Protein AF-A0A5C8MDK5-F1 (afdb_monomer_lite)

Foldseek 3Di:
DPPDPVPPDDDPLVVVVVVVLVVLQDPAKDWPDWDADPQQKIKTKMKGLDPVSVVSSQVSQCPDPFFPDKDWPDKDWAFPPPPDDDDDDDPPPGRTMIIIMMMTGTPPVVSVVVVVVD

Sequence (118 aa):
DKTVQWAKEYPLKMVPLLRNMTKLLPERGFIMNFSYAEDGTVTVSVQFDTSEQAAYYLKRLSDAKFIADVQLKSLTAVNANEKSDEQGTTEEQVVPRYLAQYEMHIRKQALEEKEKQS

Structure (mmCIF, N/CA/C/O backbone):
data_AF-A0A5C8MDK5-F1
#
_entry.id   AF-A0A5C8MDK5-F1
#
loop_
_atom_site.group_PDB
_atom_site.id
_atom_site.type_symbol
_atom_site.label_atom_id
_atom_site.label_alt_id
_atom_site.label_comp_id
_atom_site.label_asym_id
_atom_site.label_entity_id
_atom_site.label_seq_id
_atom_site.pdbx_PDB_ins_code
_atom_site.Cartn_x
_atom_site.Cartn_y
_atom_site.Cartn_z
_atom_site.occupancy
_atom_site.B_iso_or_equiv
_atom_site.auth_seq_id
_atom_site.auth_comp_id
_atom_site.auth_asym_id
_atom_site.auth_atom_id
_atom_site.pdbx_PDB_model_num
ATOM 1 N N . ASP A 1 1 ? 21.373 15.833 5.003 1.00 37.28 1 ASP A N 1
ATOM 2 C CA . ASP A 1 1 ? 20.622 15.283 6.152 1.00 37.28 1 ASP A CA 1
ATOM 3 C C . ASP A 1 1 ? 19.127 15.571 6.089 1.00 37.28 1 ASP A C 1
ATOM 5 O O . ASP A 1 1 ? 18.684 16.643 6.477 1.00 37.28 1 ASP A O 1
ATOM 9 N N . LYS A 1 2 ? 18.331 14.620 5.585 1.00 43.69 2 LYS A N 1
ATOM 10 C CA . LYS A 1 2 ? 16.858 14.634 5.693 1.00 43.69 2 LYS A CA 1
ATOM 11 C C . LYS A 1 2 ? 16.368 13.232 6.049 1.00 43.69 2 LYS A C 1
ATOM 13 O O . LYS A 1 2 ? 15.688 12.582 5.266 1.00 43.69 2 LYS A O 1
ATOM 18 N N . THR A 1 3 ? 16.748 12.757 7.228 1.00 49.78 3 THR A N 1
ATOM 19 C CA . THR A 1 3 ? 16.335 11.440 7.713 1.00 49.78 3 THR A CA 1
ATOM 20 C C . THR A 1 3 ? 15.741 11.617 9.105 1.00 49.78 3 THR A C 1
ATOM 22 O O . THR A 1 3 ? 16.405 12.095 10.015 1.00 49.78 3 THR A O 1
ATOM 25 N N . VAL A 1 4 ? 14.470 11.225 9.235 1.00 51.22 4 VAL A N 1
ATOM 26 C CA . VAL A 1 4 ? 13.708 11.052 10.488 1.00 51.22 4 VAL A CA 1
ATOM 27 C C . VAL A 1 4 ? 13.158 12.325 11.162 1.00 51.22 4 VAL A C 1
ATOM 29 O O . VAL A 1 4 ? 13.505 12.650 12.292 1.00 51.22 4 VAL A O 1
ATOM 32 N N . GLN A 1 5 ? 12.206 13.012 10.519 1.00 44.91 5 GLN A N 1
ATOM 33 C CA . GLN A 1 5 ? 11.242 13.878 11.240 1.00 44.91 5 GLN A CA 1
ATOM 34 C C . GLN A 1 5 ? 9.827 13.276 11.318 1.00 44.91 5 GLN A C 1
ATOM 36 O O . GLN A 1 5 ? 9.019 13.715 12.124 1.00 44.91 5 GLN A O 1
ATOM 41 N N . TRP A 1 6 ? 9.530 12.215 10.560 1.00 53.09 6 TRP A N 1
ATOM 42 C CA . TRP A 1 6 ? 8.199 11.589 10.544 1.00 53.09 6 TRP A CA 1
ATOM 43 C C . TRP A 1 6 ? 7.862 10.801 11.825 1.00 53.09 6 TRP A C 1
ATOM 45 O O . TRP A 1 6 ? 6.701 10.500 12.075 1.00 53.09 6 TRP A O 1
ATOM 55 N N . ALA A 1 7 ? 8.859 10.463 12.649 1.00 49.47 7 ALA A N 1
ATOM 56 C CA . ALA A 1 7 ? 8.680 9.600 13.818 1.00 49.47 7 ALA A CA 1
ATOM 57 C C . ALA A 1 7 ? 8.196 10.328 15.089 1.00 49.47 7 ALA A C 1
ATOM 59 O O . ALA A 1 7 ? 7.983 9.671 16.103 1.00 49.47 7 ALA A O 1
ATOM 60 N N . LYS A 1 8 ? 8.057 11.663 15.076 1.00 47.19 8 LYS A N 1
ATOM 61 C CA . LYS A 1 8 ? 7.807 12.437 16.307 1.00 47.19 8 LYS A CA 1
ATOM 62 C C . LYS A 1 8 ? 6.335 12.671 16.661 1.00 47.19 8 LYS A C 1
ATOM 64 O O . LYS A 1 8 ? 6.067 12.919 17.828 1.00 47.19 8 LYS A O 1
ATOM 69 N N . GLU A 1 9 ? 5.399 12.562 15.719 1.00 49.56 9 GLU A N 1
ATOM 70 C CA . GLU A 1 9 ? 3.992 12.950 15.972 1.00 49.56 9 GLU A CA 1
ATOM 71 C C . GLU A 1 9 ? 2.950 11.914 15.550 1.00 49.56 9 GLU A C 1
ATOM 73 O O . GLU A 1 9 ? 1.763 12.069 15.821 1.00 49.56 9 GLU A O 1
ATOM 78 N N . TYR A 1 10 ? 3.369 10.828 14.912 1.00 55.34 10 TYR A N 1
ATOM 79 C CA . TYR A 1 10 ? 2.419 9.873 14.373 1.00 55.34 10 TYR A CA 1
ATOM 80 C C . TYR A 1 10 ? 2.037 8.778 15.376 1.00 55.34 10 TYR A C 1
ATOM 82 O O . TYR A 1 10 ? 2.880 8.324 16.153 1.00 55.34 10 TYR A O 1
ATOM 90 N N . PRO A 1 11 ? 0.781 8.296 15.343 1.00 58.38 11 PRO A N 1
ATOM 91 C CA . PRO A 1 11 ? 0.295 7.311 16.296 1.00 58.38 11 PRO A CA 1
ATOM 92 C C . PRO A 1 11 ? 1.152 6.039 16.272 1.00 58.38 11 PRO A C 1
ATOM 94 O O . PRO A 1 11 ? 1.504 5.530 15.205 1.00 58.38 11 PRO A O 1
ATOM 97 N N . LEU A 1 12 ? 1.407 5.479 17.462 1.00 58.28 12 LEU A N 1
ATOM 98 C CA . LEU A 1 12 ? 2.139 4.220 17.704 1.00 58.28 12 LEU A CA 1
ATOM 99 C C . LEU A 1 12 ? 1.708 3.067 16.769 1.00 58.28 12 LEU A C 1
ATOM 101 O O . LEU A 1 12 ? 2.516 2.208 16.422 1.00 58.28 12 LEU A O 1
ATOM 105 N N . LYS A 1 13 ? 0.465 3.113 16.271 1.00 69.81 13 LYS A N 1
ATOM 106 C CA . LYS A 1 13 ? -0.147 2.166 15.327 1.00 69.81 13 LYS A CA 1
ATOM 107 C C . LYS A 1 13 ? 0.473 2.157 13.916 1.00 69.81 13 LYS A C 1
ATOM 109 O O . LYS A 1 13 ? 0.223 1.220 13.158 1.00 69.81 13 LYS A O 1
ATOM 114 N N . MET A 1 14 ? 1.299 3.138 13.538 1.00 78.69 14 MET A N 1
ATOM 115 C CA . MET A 1 14 ? 1.945 3.146 12.214 1.00 78.69 14 MET A CA 1
ATOM 116 C C . MET A 1 14 ? 2.995 2.050 12.045 1.00 78.69 14 MET A C 1
ATOM 118 O O . MET A 1 14 ? 3.063 1.415 10.996 1.00 78.69 14 MET A O 1
ATOM 122 N N . VAL A 1 15 ? 3.810 1.804 13.072 1.00 83.75 15 VAL A N 1
ATOM 123 C CA . VAL A 1 15 ? 4.863 0.778 13.028 1.00 83.75 15 VAL A CA 1
ATOM 124 C C . VAL A 1 15 ? 4.289 -0.624 12.771 1.00 83.75 15 VAL A C 1
ATOM 126 O O . VAL A 1 15 ? 4.768 -1.297 11.851 1.00 83.75 15 VAL A O 1
ATOM 129 N N . PRO A 1 16 ? 3.266 -1.101 13.511 1.00 84.31 16 PRO A N 1
ATOM 130 C CA . PRO A 1 16 ? 2.665 -2.402 13.232 1.00 84.31 16 PRO A CA 1
ATOM 131 C C . PRO A 1 16 ? 1.943 -2.443 11.880 1.00 84.31 16 PRO A C 1
ATOM 133 O O . PRO A 1 16 ? 1.992 -3.477 11.212 1.00 84.31 16 PRO A O 1
ATOM 136 N N . LEU A 1 17 ? 1.325 -1.343 11.438 1.00 85.94 17 LEU A N 1
ATOM 137 C CA . LEU A 1 17 ? 0.708 -1.253 10.113 1.00 85.94 17 LEU A CA 1
ATOM 138 C C . LEU A 1 17 ? 1.746 -1.422 8.996 1.00 85.94 17 LEU A C 1
ATOM 140 O O . LEU A 1 17 ? 1.597 -2.306 8.152 1.00 85.94 17 LEU A O 1
ATOM 144 N N . LEU A 1 18 ? 2.837 -0.655 9.047 1.00 88.44 18 LEU A N 1
ATOM 145 C CA . LEU A 1 18 ? 3.930 -0.745 8.083 1.00 88.44 18 LEU A CA 1
ATOM 146 C C . LEU A 1 18 ? 4.537 -2.153 8.067 1.00 88.44 18 LEU A C 1
ATOM 148 O O . LEU A 1 18 ? 4.748 -2.718 6.998 1.00 88.44 18 LEU A O 1
ATOM 152 N N . ARG A 1 19 ? 4.736 -2.768 9.241 1.00 88.94 19 ARG A N 1
ATOM 153 C CA . ARG A 1 19 ? 5.214 -4.156 9.354 1.00 88.94 19 ARG A CA 1
ATOM 154 C C . ARG A 1 19 ? 4.256 -5.167 8.718 1.00 88.94 19 ARG A C 1
ATOM 156 O O . ARG A 1 19 ? 4.701 -6.157 8.146 1.00 88.94 19 ARG A O 1
ATOM 163 N N . ASN A 1 20 ? 2.947 -4.972 8.850 1.00 90.50 20 ASN A N 1
ATOM 164 C CA . ASN A 1 20 ? 1.974 -5.858 8.213 1.00 90.50 20 ASN A CA 1
ATOM 165 C C . ASN A 1 20 ? 1.974 -5.684 6.690 1.00 90.50 20 ASN A C 1
ATOM 167 O O . ASN A 1 20 ? 1.866 -6.677 5.979 1.00 90.50 20 ASN A O 1
ATOM 171 N N . MET A 1 21 ? 2.155 -4.461 6.191 1.00 91.62 21 MET A N 1
ATOM 172 C CA . MET A 1 21 ? 2.262 -4.187 4.756 1.00 91.62 21 MET A CA 1
ATOM 173 C C . MET A 1 21 ? 3.548 -4.759 4.154 1.00 91.62 21 MET A C 1
ATOM 175 O O . MET A 1 21 ? 3.496 -5.403 3.110 1.00 91.62 21 MET A O 1
ATOM 179 N N . THR A 1 22 ? 4.693 -4.620 4.832 1.00 92.19 22 THR A N 1
ATOM 180 C CA . THR A 1 22 ? 5.961 -5.181 4.339 1.00 92.19 22 THR A CA 1
ATOM 181 C C . THR A 1 22 ? 5.937 -6.704 4.252 1.00 92.19 22 THR A C 1
ATOM 183 O O . THR A 1 22 ? 6.515 -7.260 3.327 1.00 92.19 22 THR A O 1
ATOM 186 N N . LYS A 1 23 ? 5.207 -7.393 5.139 1.00 92.94 23 LYS A N 1
ATOM 187 C CA . LYS A 1 23 ? 4.989 -8.850 5.048 1.00 92.94 23 LYS A CA 1
ATOM 188 C C . LYS A 1 23 ? 4.215 -9.287 3.801 1.00 92.94 23 LYS A C 1
ATOM 190 O O . LYS A 1 23 ? 4.273 -10.458 3.443 1.00 92.94 23 LYS A O 1
ATOM 195 N N . LEU A 1 24 ? 3.464 -8.381 3.177 1.00 94.50 24 LEU A N 1
ATOM 196 C CA . LEU A 1 24 ? 2.723 -8.647 1.944 1.00 94.50 24 LEU A CA 1
ATOM 197 C C . LEU A 1 24 ? 3.548 -8.316 0.694 1.00 94.50 24 LEU A C 1
ATOM 199 O O . LEU A 1 24 ? 3.087 -8.576 -0.419 1.00 94.50 24 LEU A O 1
ATOM 203 N N . LEU A 1 25 ? 4.738 -7.726 0.833 1.00 93.56 25 LEU A N 1
ATOM 204 C CA . LEU A 1 25 ? 5.587 -7.425 -0.314 1.00 93.56 25 LEU A CA 1
ATOM 205 C C . LEU A 1 25 ? 6.078 -8.718 -0.983 1.00 93.56 25 LEU A C 1
ATOM 207 O O . LEU A 1 25 ? 6.252 -9.740 -0.320 1.00 93.56 25 LEU A O 1
ATOM 211 N N . PRO A 1 26 ? 6.289 -8.694 -2.309 1.00 87.75 26 PRO A N 1
ATOM 212 C CA . PRO A 1 26 ? 7.048 -9.745 -2.976 1.00 87.75 26 PRO A CA 1
ATOM 213 C C . PRO A 1 26 ? 8.515 -9.707 -2.513 1.00 87.75 26 PRO A C 1
ATOM 215 O O . PRO A 1 26 ? 8.956 -8.702 -1.960 1.00 87.75 26 PRO A O 1
ATOM 218 N N . GLU A 1 27 ? 9.290 -10.762 -2.795 1.00 81.81 27 GLU A N 1
ATOM 219 C CA . GLU A 1 27 ? 10.720 -10.834 -2.422 1.00 81.81 27 GLU A CA 1
ATOM 220 C C . GLU A 1 27 ? 11.529 -9.604 -2.861 1.00 81.81 27 GLU A C 1
ATOM 222 O O . GLU A 1 27 ? 12.461 -9.198 -2.173 1.00 81.81 27 GLU A O 1
ATOM 227 N N . ARG A 1 28 ? 11.162 -9.004 -4.000 1.00 81.81 28 ARG A N 1
ATOM 228 C CA . ARG A 1 28 ? 11.821 -7.829 -4.585 1.00 81.81 28 ARG A CA 1
ATOM 229 C C . ARG A 1 28 ? 10.842 -6.660 -4.675 1.00 81.81 28 ARG A C 1
ATOM 231 O O . ARG A 1 28 ? 10.363 -6.303 -5.746 1.00 81.81 28 ARG A O 1
ATOM 238 N N . GLY A 1 29 ? 10.486 -6.107 -3.520 1.00 86.50 29 GLY A N 1
ATOM 239 C CA . GLY A 1 29 ? 9.627 -4.932 -3.407 1.00 86.50 29 GLY A CA 1
ATOM 240 C C . GLY A 1 29 ? 10.102 -4.018 -2.287 1.00 86.50 29 GLY A C 1
ATOM 241 O O . GLY A 1 29 ? 10.450 -4.487 -1.205 1.00 86.50 29 GLY A O 1
ATOM 242 N N . PHE A 1 30 ? 10.101 -2.708 -2.530 1.00 90.69 30 PHE A N 1
ATOM 243 C CA . PHE A 1 30 ? 10.601 -1.728 -1.567 1.00 90.69 30 PHE A CA 1
ATOM 244 C C . PHE A 1 30 ? 9.603 -0.587 -1.382 1.00 90.69 30 PHE A C 1
ATOM 246 O O . PHE A 1 30 ? 9.240 0.091 -2.342 1.00 90.69 30 PHE A O 1
ATOM 253 N N . ILE A 1 31 ? 9.171 -0.345 -0.142 1.00 92.06 31 ILE A N 1
ATOM 254 C CA . ILE A 1 31 ? 8.357 0.832 0.189 1.00 92.06 31 ILE A CA 1
ATOM 255 C C . ILE A 1 31 ? 9.258 2.068 0.132 1.00 92.06 31 ILE A C 1
ATOM 257 O O . ILE A 1 31 ? 10.232 2.161 0.874 1.00 92.06 31 ILE A O 1
ATOM 261 N N . MET A 1 32 ? 8.924 3.001 -0.757 1.00 90.25 32 MET A N 1
ATOM 262 C CA . MET A 1 32 ? 9.635 4.267 -0.955 1.00 90.25 32 MET A CA 1
ATOM 263 C C . MET A 1 32 ? 9.088 5.363 -0.049 1.00 90.25 32 MET A C 1
ATOM 265 O O . MET A 1 32 ? 9.842 6.137 0.532 1.00 90.25 32 MET A O 1
ATOM 269 N N . ASN A 1 33 ? 7.761 5.434 0.050 1.00 90.56 33 ASN A N 1
ATOM 270 C CA . ASN A 1 33 ? 7.074 6.439 0.840 1.00 90.56 33 ASN A CA 1
ATOM 271 C C . ASN A 1 33 ? 5.841 5.837 1.505 1.00 90.56 33 ASN A C 1
ATOM 273 O O . ASN A 1 33 ? 5.201 4.946 0.943 1.00 90.56 33 ASN A O 1
ATOM 277 N N . PHE A 1 34 ? 5.514 6.345 2.685 1.00 89.75 34 PHE A N 1
ATOM 278 C CA . PHE A 1 34 ? 4.353 5.950 3.463 1.00 89.75 34 PHE A CA 1
ATOM 279 C C . PHE A 1 34 ? 3.809 7.179 4.188 1.00 89.75 34 PHE A C 1
ATOM 281 O O . PHE A 1 34 ? 4.551 7.858 4.899 1.00 89.75 34 PHE A O 1
ATOM 288 N N . SER A 1 35 ? 2.518 7.449 4.031 1.00 88.25 35 SER A N 1
ATOM 289 C CA . SER A 1 35 ? 1.807 8.488 4.770 1.00 88.25 35 SER A CA 1
ATOM 290 C C . SER A 1 35 ? 0.472 7.968 5.288 1.00 88.25 35 SER A C 1
ATOM 292 O O . SER A 1 35 ? -0.148 7.088 4.689 1.00 88.25 35 SER A O 1
ATOM 294 N N . TYR A 1 36 ? 0.042 8.519 6.421 1.00 85.31 36 TYR A N 1
ATOM 295 C CA . TYR A 1 36 ? -1.219 8.194 7.076 1.00 85.31 36 TYR A CA 1
ATOM 296 C C . TYR A 1 36 ? -1.954 9.494 7.407 1.00 85.31 36 TYR A C 1
ATOM 298 O O . TYR A 1 36 ? -1.506 10.267 8.243 1.00 85.31 36 TYR A O 1
ATOM 306 N N . ALA A 1 37 ? -3.063 9.773 6.744 1.00 83.94 37 ALA A N 1
ATOM 307 C CA . ALA A 1 37 ? -3.876 10.936 7.061 1.00 83.94 37 ALA A CA 1
ATOM 308 C C . ALA A 1 37 ? -4.769 10.662 8.286 1.00 83.94 37 ALA A C 1
ATOM 310 O O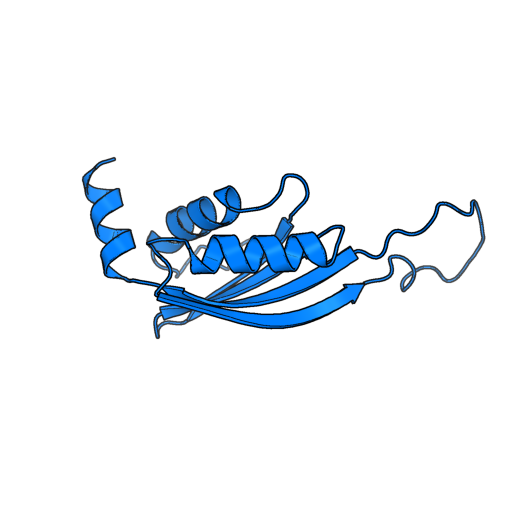 . ALA A 1 37 ? -5.087 9.517 8.620 1.00 83.94 37 ALA A O 1
ATOM 311 N N . GLU A 1 38 ? -5.174 11.727 8.983 1.00 74.88 38 GLU A N 1
ATOM 312 C CA . GLU A 1 38 ? -5.994 11.639 10.203 1.00 74.88 38 GLU A CA 1
ATOM 313 C C . GLU A 1 38 ? -7.363 10.974 9.960 1.00 74.88 38 GLU A C 1
ATOM 315 O O . GLU A 1 38 ? -7.918 10.301 10.839 1.00 74.88 38 GLU A O 1
ATOM 320 N N . ASP A 1 39 ? -7.880 11.095 8.737 1.00 79.56 39 ASP A N 1
ATOM 321 C CA . ASP A 1 39 ? -9.117 10.462 8.276 1.00 79.56 39 ASP A CA 1
ATOM 322 C C . ASP A 1 39 ? -9.023 8.923 8.200 1.00 79.56 39 ASP A C 1
ATOM 324 O O . ASP A 1 39 ? -10.045 8.234 8.215 1.00 79.56 39 ASP A O 1
ATOM 328 N N . GLY A 1 40 ? -7.815 8.356 8.267 1.00 78.06 40 GLY A N 1
ATOM 329 C CA . GLY A 1 40 ? -7.557 6.920 8.164 1.00 78.06 40 GLY A CA 1
ATOM 330 C C . GLY A 1 40 ? -7.117 6.456 6.776 1.00 78.06 40 GLY A C 1
ATOM 331 O O . GLY A 1 40 ? -7.008 5.243 6.560 1.00 78.06 40 GLY A O 1
ATOM 332 N N . THR A 1 41 ? -6.854 7.393 5.865 1.00 89.25 41 THR A N 1
ATOM 333 C CA . THR A 1 41 ? -6.304 7.129 4.536 1.00 89.25 41 THR A CA 1
ATOM 334 C C . THR A 1 41 ? -4.800 6.887 4.623 1.00 89.25 41 THR A C 1
ATOM 336 O O . THR A 1 41 ? -4.042 7.704 5.140 1.00 89.25 41 THR A O 1
ATOM 339 N N . VAL A 1 42 ? -4.339 5.763 4.083 1.00 92.19 42 VAL A N 1
ATOM 340 C CA . VAL A 1 42 ? -2.920 5.450 3.891 1.00 92.19 42 VAL A CA 1
ATOM 341 C C . VAL A 1 42 ? -2.569 5.639 2.431 1.00 92.19 42 VAL A C 1
ATOM 343 O O . VAL A 1 42 ? -3.222 5.062 1.563 1.00 92.19 42 VAL A O 1
ATOM 346 N N . THR A 1 43 ? -1.477 6.349 2.163 1.00 94.50 43 THR A N 1
ATOM 347 C CA . THR A 1 43 ? -0.829 6.330 0.849 1.00 94.50 43 THR A CA 1
ATOM 348 C C . THR A 1 43 ? 0.528 5.655 0.964 1.00 94.50 43 THR A C 1
ATOM 350 O O . THR A 1 43 ? 1.316 5.967 1.857 1.00 94.50 43 THR A O 1
ATOM 353 N N . VAL A 1 44 ? 0.820 4.727 0.054 1.00 95.38 44 VAL A N 1
ATOM 354 C CA . VAL A 1 44 ? 2.126 4.065 -0.019 1.00 95.38 44 VAL A CA 1
ATOM 355 C C . VAL A 1 44 ? 2.637 4.064 -1.453 1.00 95.38 44 VAL A C 1
ATOM 357 O O . VAL A 1 44 ? 1.913 3.719 -2.387 1.00 95.38 44 VAL A O 1
ATOM 360 N N . SER A 1 45 ? 3.902 4.429 -1.622 1.00 95.75 45 SER A N 1
ATOM 361 C CA . SER A 1 45 ? 4.619 4.286 -2.887 1.00 95.75 45 SER A CA 1
ATOM 362 C C . SER A 1 45 ? 5.566 3.104 -2.773 1.00 95.75 45 SER A C 1
ATOM 364 O O . SER A 1 45 ? 6.357 3.041 -1.830 1.00 95.75 45 SER A O 1
ATOM 366 N N . VAL A 1 46 ? 5.492 2.166 -3.712 1.00 95.38 46 VAL A N 1
ATOM 367 C CA . VAL A 1 46 ? 6.292 0.937 -3.695 1.00 95.38 46 VAL A CA 1
ATOM 368 C C . VAL A 1 46 ? 6.980 0.759 -5.036 1.00 95.38 46 VAL A C 1
ATOM 370 O O . VAL A 1 46 ? 6.348 0.884 -6.084 1.00 95.38 46 VAL A O 1
ATOM 373 N N . GLN A 1 47 ? 8.275 0.470 -4.985 1.00 93.94 47 GLN A N 1
ATOM 374 C CA . GLN A 1 47 ? 9.059 0.095 -6.148 1.00 93.94 47 GLN A CA 1
ATOM 375 C C . GLN A 1 47 ? 9.029 -1.427 -6.333 1.00 93.94 47 GLN A C 1
ATOM 377 O O . GLN A 1 47 ? 9.240 -2.167 -5.368 1.00 93.94 47 GLN A O 1
ATOM 382 N N . PHE A 1 48 ? 8.828 -1.867 -7.571 1.00 93.62 48 PHE A N 1
ATOM 383 C CA . PHE A 1 48 ? 8.860 -3.260 -8.010 1.00 93.62 48 PHE A CA 1
ATOM 384 C C . PHE A 1 48 ? 9.803 -3.439 -9.197 1.00 93.62 48 PHE A C 1
ATOM 386 O O . PHE A 1 48 ? 10.083 -2.482 -9.922 1.00 93.62 48 PHE A O 1
ATOM 393 N N . ASP A 1 49 ? 10.238 -4.675 -9.425 1.00 90.06 49 ASP A N 1
ATOM 394 C CA . ASP A 1 49 ? 11.006 -5.029 -10.621 1.00 90.06 49 ASP A CA 1
ATOM 395 C C . ASP A 1 49 ? 10.088 -5.222 -11.836 1.00 90.06 49 ASP A C 1
ATOM 397 O O . ASP A 1 49 ? 10.513 -5.019 -12.968 1.00 90.06 49 ASP A O 1
ATOM 401 N N . THR A 1 50 ? 8.818 -5.594 -11.620 1.00 90.75 50 THR A N 1
ATOM 402 C CA . THR A 1 50 ? 7.848 -5.802 -12.708 1.00 90.75 50 THR A CA 1
ATOM 403 C C . THR A 1 50 ? 6.468 -5.221 -12.396 1.00 90.75 50 THR A C 1
ATOM 405 O O . THR A 1 50 ? 6.089 -5.021 -11.238 1.00 90.75 50 THR A O 1
ATOM 408 N N . SER A 1 51 ? 5.678 -4.976 -13.444 1.00 92.75 51 SER A N 1
ATOM 409 C CA . SER A 1 51 ? 4.297 -4.493 -13.314 1.00 92.75 51 SER A CA 1
ATOM 410 C C . SER A 1 51 ? 3.364 -5.530 -12.667 1.00 92.75 51 SER A C 1
ATOM 412 O O . SER A 1 51 ? 2.479 -5.189 -11.882 1.00 92.75 51 SER A O 1
ATOM 414 N N . GLU A 1 52 ? 3.606 -6.816 -12.916 1.00 94.31 52 GLU A N 1
ATOM 415 C CA . GLU A 1 52 ? 2.851 -7.936 -12.359 1.00 94.31 52 GLU A CA 1
ATOM 416 C C . GLU A 1 52 ? 3.024 -7.996 -10.845 1.00 94.31 52 GLU A C 1
ATOM 418 O O . GLU A 1 52 ? 2.059 -8.222 -10.118 1.00 94.31 52 GLU A O 1
ATOM 423 N N . GLN A 1 53 ? 4.234 -7.737 -10.341 1.00 94.94 53 GLN A N 1
ATOM 424 C CA . GLN A 1 53 ? 4.482 -7.658 -8.903 1.00 94.94 53 GLN A CA 1
ATOM 425 C C . GLN A 1 53 ? 3.654 -6.554 -8.235 1.00 94.94 53 GLN A C 1
ATOM 427 O O . GLN A 1 53 ? 3.153 -6.772 -7.127 1.00 94.94 53 GLN A O 1
ATOM 432 N N . ALA A 1 54 ? 3.453 -5.418 -8.912 1.00 95.12 54 ALA A N 1
ATOM 433 C CA . ALA A 1 54 ? 2.569 -4.359 -8.434 1.00 95.12 54 ALA A CA 1
ATOM 434 C C . ALA A 1 54 ? 1.106 -4.839 -8.368 1.00 95.12 54 ALA A C 1
ATOM 436 O O . ALA A 1 54 ? 0.452 -4.716 -7.331 1.00 95.12 54 ALA A O 1
ATOM 437 N N . ALA A 1 55 ? 0.608 -5.490 -9.422 1.00 95.44 55 ALA A N 1
ATOM 438 C CA . ALA A 1 55 ? -0.744 -6.055 -9.433 1.00 95.44 55 ALA A CA 1
ATOM 439 C C . ALA A 1 55 ? -0.942 -7.143 -8.356 1.00 95.44 55 ALA A C 1
ATOM 441 O O . ALA A 1 55 ? -1.956 -7.159 -7.653 1.00 95.44 55 ALA A O 1
ATOM 442 N N . TYR A 1 56 ? 0.042 -8.024 -8.158 1.00 96.12 56 TYR A N 1
ATOM 443 C CA . TYR A 1 56 ? -0.003 -9.028 -7.095 1.00 96.12 56 TYR A CA 1
ATOM 444 C C . TYR A 1 56 ? 0.003 -8.394 -5.706 1.00 96.12 56 TYR A C 1
ATOM 446 O O . TYR A 1 56 ? -0.691 -8.877 -4.810 1.00 96.12 56 TYR A O 1
ATOM 454 N N . TYR A 1 57 ? 0.757 -7.313 -5.511 1.00 97.12 57 TYR A N 1
ATOM 455 C CA . TYR A 1 57 ? 0.741 -6.586 -4.249 1.00 97.12 57 TYR A CA 1
ATOM 456 C C . TYR A 1 57 ? -0.616 -5.922 -3.995 1.00 97.12 57 TYR A C 1
ATOM 458 O O . TYR A 1 57 ? -1.148 -6.077 -2.897 1.00 97.12 57 TYR A O 1
ATOM 466 N N . LEU A 1 58 ? -1.231 -5.295 -5.008 1.00 97.50 58 LEU A N 1
ATOM 467 C CA . LEU A 1 58 ? -2.602 -4.774 -4.919 1.00 97.50 58 LEU A CA 1
ATOM 468 C C . LEU A 1 58 ? -3.582 -5.852 -4.449 1.00 97.50 58 LEU A C 1
ATOM 470 O O . LEU A 1 58 ? -4.366 -5.622 -3.531 1.00 97.50 58 LEU A O 1
ATOM 474 N N . LYS A 1 59 ? -3.510 -7.044 -5.052 1.00 97.44 59 LYS A N 1
ATOM 475 C CA . LYS A 1 59 ? -4.365 -8.177 -4.687 1.00 97.44 59 LYS A CA 1
ATOM 476 C C . LYS A 1 59 ? -4.138 -8.627 -3.241 1.00 97.44 59 LYS A C 1
ATOM 478 O O . LYS A 1 59 ? -5.090 -8.850 -2.503 1.00 97.44 59 LYS A O 1
ATOM 483 N N . ARG A 1 60 ? -2.881 -8.723 -2.800 1.00 96.88 60 ARG A N 1
ATOM 484 C CA . ARG A 1 60 ? -2.569 -9.081 -1.406 1.00 96.88 60 ARG A CA 1
ATOM 485 C C . ARG A 1 60 ? -3.038 -8.021 -0.409 1.00 96.88 60 ARG A C 1
ATOM 487 O O . ARG A 1 60 ? -3.455 -8.384 0.687 1.00 96.88 60 ARG A O 1
ATOM 494 N N . LEU A 1 61 ? -2.992 -6.740 -0.779 1.00 96.50 61 LEU A N 1
ATOM 495 C CA . LEU A 1 61 ? -3.551 -5.658 0.030 1.00 96.50 61 LEU A CA 1
ATOM 496 C C . LEU A 1 61 ? -5.079 -5.754 0.113 1.00 96.50 61 LEU A C 1
ATOM 498 O O . LEU A 1 61 ? -5.625 -5.635 1.205 1.00 96.50 61 LEU A O 1
ATOM 502 N N . SER A 1 62 ? -5.772 -6.013 -0.998 1.00 96.56 62 SER A N 1
ATOM 503 C CA . SER A 1 62 ? -7.239 -6.096 -0.989 1.00 96.56 62 SER A CA 1
ATOM 504 C C . SER A 1 62 ? -7.766 -7.298 -0.201 1.00 96.56 62 SER A C 1
ATOM 506 O O . SER A 1 62 ? -8.827 -7.212 0.412 1.00 96.56 62 SER A O 1
ATOM 508 N N . ASP A 1 63 ? -6.994 -8.384 -0.130 1.00 96.19 63 ASP A N 1
ATOM 509 C CA . ASP A 1 63 ? -7.321 -9.566 0.677 1.00 96.19 63 ASP A CA 1
ATOM 510 C C . ASP A 1 63 ? -6.956 -9.418 2.167 1.00 96.19 63 ASP A C 1
ATOM 512 O O . ASP A 1 63 ? -7.320 -10.256 3.002 1.00 96.19 63 ASP A O 1
ATOM 516 N N . ALA A 1 64 ? -6.221 -8.367 2.538 1.00 94.44 64 ALA A N 1
ATOM 517 C CA . ALA A 1 64 ? -5.744 -8.192 3.898 1.00 94.44 64 ALA A CA 1
ATOM 518 C C . ALA A 1 64 ? -6.874 -7.767 4.847 1.00 94.44 64 ALA A C 1
ATOM 520 O O . ALA A 1 64 ? -7.516 -6.734 4.677 1.00 94.44 64 ALA A O 1
ATOM 521 N N . LYS A 1 65 ? -7.055 -8.511 5.945 1.00 91.38 65 LYS A N 1
ATOM 522 C CA . LYS A 1 65 ? -8.129 -8.260 6.929 1.00 91.38 65 LYS A CA 1
ATOM 523 C C . LYS A 1 65 ? -8.107 -6.865 7.563 1.00 91.38 65 LYS A C 1
ATOM 525 O O . LYS A 1 65 ? -9.141 -6.406 8.036 1.00 91.38 65 LYS A O 1
ATOM 530 N N . PHE A 1 66 ? -6.945 -6.215 7.618 1.00 88.81 66 PHE A N 1
ATOM 531 C CA . PHE A 1 66 ? -6.791 -4.879 8.198 1.00 88.81 66 PHE A CA 1
ATOM 532 C C . PHE A 1 66 ? -7.080 -3.747 7.197 1.00 88.81 66 PHE A C 1
ATOM 534 O O . PHE A 1 66 ? -7.156 -2.591 7.605 1.00 88.81 66 PHE A O 1
ATOM 541 N N . ILE A 1 67 ? -7.282 -4.064 5.915 1.00 92.19 67 ILE A N 1
ATOM 542 C CA . ILE A 1 67 ? -7.571 -3.103 4.847 1.00 92.19 67 ILE A CA 1
ATOM 543 C C . ILE A 1 67 ? -9.070 -3.153 4.531 1.00 92.19 67 ILE A C 1
ATOM 545 O O . ILE A 1 67 ? -9.674 -4.219 4.390 1.00 92.19 67 ILE A O 1
ATOM 549 N N . ALA A 1 68 ? -9.716 -1.991 4.530 1.00 92.56 68 ALA A N 1
ATOM 550 C CA . ALA A 1 68 ? -11.131 -1.845 4.200 1.00 92.56 68 ALA A CA 1
ATOM 551 C C . ALA A 1 68 ? -11.330 -1.761 2.685 1.00 92.56 68 ALA A C 1
ATOM 553 O O . ALA A 1 68 ? -12.166 -2.474 2.143 1.00 92.56 68 ALA A O 1
ATOM 554 N N . ASP A 1 69 ? -10.526 -0.924 2.034 1.00 95.25 69 ASP A N 1
ATOM 555 C CA . ASP A 1 69 ? -10.519 -0.695 0.593 1.00 95.25 69 ASP A CA 1
ATOM 556 C C . ASP A 1 69 ? -9.105 -0.302 0.152 1.00 95.25 69 ASP A C 1
ATOM 558 O O . ASP A 1 69 ? -8.356 0.279 0.945 1.00 95.25 69 ASP A O 1
ATOM 562 N N . VAL A 1 70 ? -8.733 -0.628 -1.088 1.00 97.44 70 VAL A N 1
ATOM 563 C CA . VAL A 1 70 ? -7.441 -0.257 -1.679 1.00 97.44 70 VAL A CA 1
ATOM 564 C C . VAL A 1 70 ? -7.569 -0.029 -3.178 1.00 97.44 70 VAL A C 1
ATOM 566 O O . VAL A 1 70 ? -8.217 -0.791 -3.894 1.00 97.44 70 VAL A O 1
ATOM 569 N N . GLN A 1 71 ? -6.875 0.995 -3.662 1.00 97.88 71 GLN A N 1
ATOM 570 C CA . GLN A 1 71 ? -6.827 1.365 -5.067 1.00 97.88 71 GLN A CA 1
ATOM 571 C C . GLN A 1 71 ? -5.385 1.613 -5.508 1.00 97.88 71 GLN A C 1
ATOM 573 O O . GLN A 1 71 ? -4.594 2.230 -4.792 1.00 97.88 71 GLN A O 1
ATOM 578 N N . LEU A 1 72 ? -5.056 1.170 -6.721 1.00 97.81 72 LEU A N 1
ATOM 579 C CA . LEU A 1 72 ? -3.850 1.596 -7.425 1.00 97.81 72 LEU A CA 1
ATOM 580 C C . LEU A 1 72 ? -4.137 2.950 -8.085 1.00 97.81 72 LEU A C 1
ATOM 582 O O . LEU A 1 72 ? -4.987 3.036 -8.967 1.00 97.81 72 LEU A O 1
ATOM 586 N N . LYS A 1 73 ? -3.445 4.003 -7.651 1.00 98.12 73 LYS A N 1
ATOM 587 C CA . LYS A 1 73 ? -3.611 5.366 -8.177 1.00 98.12 73 LYS A CA 1
ATOM 588 C C . LYS A 1 73 ? -2.722 5.634 -9.382 1.00 98.12 73 LYS A C 1
ATOM 590 O O . LYS A 1 73 ? -3.131 6.339 -10.297 1.00 98.12 73 LYS A O 1
ATOM 595 N N . SER A 1 74 ? -1.515 5.077 -9.389 1.00 96.88 74 SER A N 1
ATOM 596 C CA . SER A 1 74 ? -0.586 5.208 -10.509 1.00 96.88 74 SER A CA 1
ATOM 597 C C . SER A 1 74 ? 0.392 4.042 -10.559 1.00 96.88 74 SER A C 1
ATOM 599 O O . SER A 1 74 ? 0.707 3.428 -9.537 1.00 96.88 74 SER A O 1
ATOM 601 N N . LEU A 1 75 ? 0.871 3.746 -11.766 1.00 96.31 75 LEU A N 1
ATOM 602 C CA . LEU A 1 75 ? 1.949 2.805 -12.031 1.00 96.31 75 LEU A CA 1
ATOM 603 C C . LEU A 1 75 ? 2.837 3.404 -13.120 1.00 96.31 75 LEU A C 1
ATOM 605 O O . LEU A 1 75 ? 2.397 3.563 -14.257 1.00 96.31 75 LEU A O 1
ATOM 609 N N . THR A 1 76 ? 4.076 3.727 -12.767 1.00 93.88 76 THR A N 1
ATOM 610 C CA . THR A 1 76 ? 5.021 4.405 -13.659 1.00 93.88 76 THR A CA 1
ATOM 611 C C . THR A 1 76 ? 6.266 3.552 -13.841 1.00 93.88 76 THR A C 1
ATOM 613 O O . THR A 1 76 ? 6.854 3.103 -12.858 1.00 93.88 76 THR A O 1
ATOM 616 N N . ALA A 1 77 ? 6.690 3.343 -15.087 1.00 91.06 77 ALA A N 1
ATOM 617 C CA . ALA A 1 77 ? 7.995 2.761 -15.379 1.00 91.06 77 ALA A CA 1
ATOM 618 C C . ALA A 1 77 ? 9.083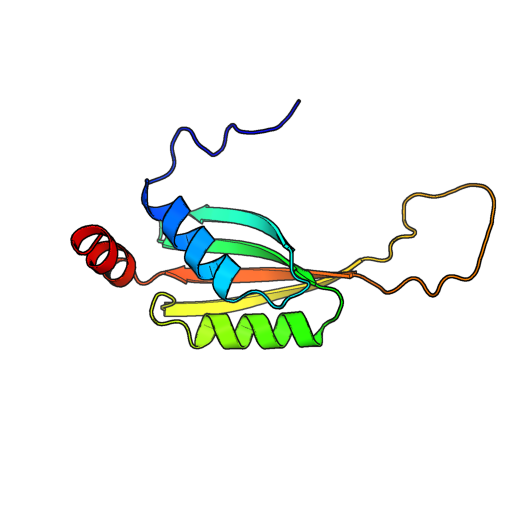 3.833 -15.205 1.00 91.06 77 ALA A C 1
ATOM 620 O O . ALA A 1 77 ? 9.018 4.902 -15.806 1.00 91.06 77 ALA A O 1
ATOM 621 N N . VAL A 1 78 ? 10.071 3.539 -14.371 1.00 83.12 78 VAL A N 1
ATOM 622 C CA . VAL A 1 78 ? 11.246 4.360 -14.092 1.00 83.12 78 VAL A CA 1
ATOM 623 C C . VAL A 1 78 ? 12.432 3.694 -14.777 1.00 83.12 78 VAL A C 1
ATOM 625 O O . VAL A 1 78 ? 12.886 2.618 -14.376 1.00 83.12 78 VAL A O 1
ATOM 628 N N . ASN A 1 79 ? 12.928 4.333 -15.832 1.00 72.19 79 ASN A N 1
ATOM 629 C CA . ASN A 1 79 ? 14.145 3.901 -16.504 1.00 72.19 79 ASN A CA 1
ATOM 630 C C . ASN A 1 79 ? 15.346 4.366 -15.678 1.00 72.19 79 ASN A C 1
ATOM 632 O O . ASN A 1 79 ? 15.421 5.528 -15.285 1.00 72.19 79 ASN A O 1
ATOM 636 N N . ALA A 1 80 ? 16.317 3.486 -15.439 1.00 58.69 80 ALA A N 1
ATOM 637 C CA . ALA A 1 80 ? 17.506 3.827 -14.655 1.00 58.69 80 ALA A CA 1
ATOM 638 C C . ALA A 1 80 ? 18.427 4.871 -15.331 1.00 58.69 80 ALA A C 1
ATOM 640 O O . ALA A 1 80 ? 19.438 5.245 -14.747 1.00 58.69 80 ALA A O 1
ATOM 641 N N . ASN A 1 81 ? 18.084 5.354 -16.534 1.00 53.50 81 ASN A N 1
ATOM 642 C CA . ASN A 1 81 ? 18.970 6.145 -17.387 1.00 53.50 81 ASN A CA 1
ATOM 643 C C . ASN A 1 81 ? 18.695 7.663 -17.410 1.00 53.50 81 ASN A C 1
ATOM 645 O O . ASN A 1 81 ? 19.315 8.381 -18.182 1.00 53.50 81 ASN A O 1
ATOM 649 N N . GLU A 1 82 ? 17.808 8.199 -16.567 1.00 50.28 82 GLU A N 1
ATOM 650 C CA . GLU A 1 82 ? 17.547 9.655 -16.535 1.00 50.28 82 GLU A CA 1
ATOM 651 C C . GLU A 1 82 ? 18.641 10.472 -15.802 1.00 50.28 82 GLU A C 1
ATOM 653 O O . GLU A 1 82 ? 18.435 11.644 -15.489 1.00 50.28 82 GLU A O 1
ATOM 658 N N . LYS A 1 83 ? 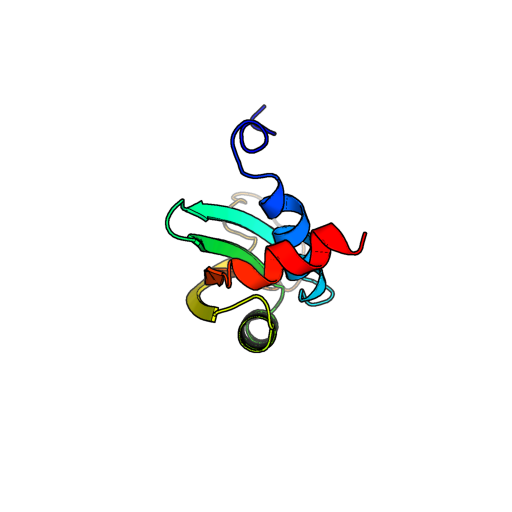19.811 9.881 -15.499 1.00 44.50 83 LYS A N 1
ATOM 659 C CA . LYS A 1 83 ? 20.926 10.555 -14.797 1.00 44.50 83 LYS A CA 1
ATOM 660 C C . LYS A 1 83 ? 22.332 10.199 -15.296 1.00 44.50 83 LYS A C 1
ATOM 662 O O . LYS A 1 83 ? 23.257 10.122 -14.487 1.00 44.50 83 LYS A O 1
ATOM 667 N N . SER A 1 84 ? 22.543 9.983 -16.588 1.00 39.81 84 SER A N 1
ATOM 668 C CA . SER A 1 84 ? 23.913 9.887 -17.115 1.00 39.81 84 SER A CA 1
ATOM 669 C C . SE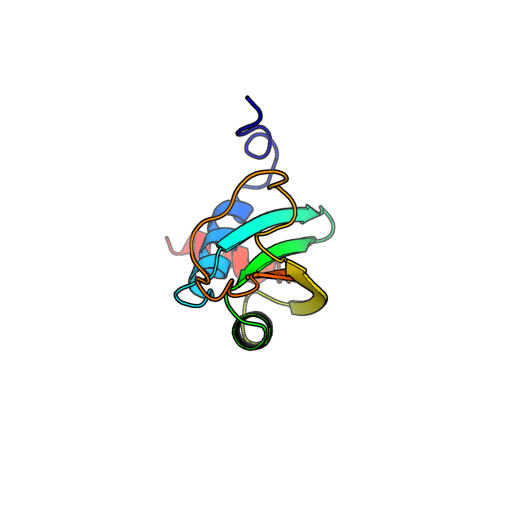R A 1 84 ? 23.984 10.424 -18.538 1.00 39.81 84 SER A C 1
ATOM 671 O O . SER A 1 84 ? 23.898 9.679 -19.508 1.00 39.81 84 SER A O 1
ATOM 673 N N . ASP A 1 85 ? 24.155 11.742 -18.643 1.00 48.44 85 ASP A N 1
ATOM 674 C CA . ASP A 1 85 ? 25.033 12.260 -19.684 1.00 48.44 85 ASP A CA 1
ATOM 675 C C . ASP A 1 85 ? 26.455 11.766 -19.372 1.00 48.44 85 ASP A C 1
ATOM 677 O O . ASP A 1 85 ? 26.900 11.808 -18.225 1.00 48.44 85 ASP A O 1
ATOM 681 N N . GLU A 1 86 ? 27.137 11.336 -20.430 1.00 46.53 86 GLU A N 1
ATOM 682 C CA . GLU A 1 86 ? 28.566 11.019 -20.527 1.00 46.53 86 GLU A CA 1
ATOM 683 C C . GLU A 1 86 ? 29.032 9.571 -20.259 1.00 46.53 86 GLU A C 1
ATOM 685 O O . GLU A 1 86 ? 29.226 9.117 -19.138 1.00 46.53 86 GLU A O 1
ATOM 690 N N . GLN A 1 87 ? 29.380 8.946 -21.393 1.00 45.16 87 GLN A N 1
ATOM 691 C CA . GLN A 1 87 ? 30.434 7.945 -21.607 1.00 45.16 87 GLN A CA 1
ATOM 692 C C . GLN A 1 87 ? 30.114 6.495 -21.235 1.00 45.16 87 GLN A C 1
ATOM 694 O O . GLN A 1 87 ? 29.885 6.114 -20.095 1.00 45.16 87 GLN A O 1
ATOM 699 N N . GLY A 1 88 ? 30.087 5.679 -22.290 1.00 53.56 88 GLY A N 1
ATOM 700 C CA . GLY A 1 88 ? 29.509 4.353 -22.287 1.00 53.56 88 GLY A CA 1
ATOM 701 C C . GLY A 1 88 ? 30.270 3.314 -21.483 1.00 53.56 88 GLY A C 1
ATOM 702 O O . GLY A 1 88 ? 31.475 3.397 -21.283 1.00 53.56 88 GLY A O 1
ATOM 703 N N . THR A 1 89 ? 29.546 2.271 -21.097 1.00 43.75 89 THR A N 1
ATOM 704 C CA . THR A 1 89 ? 29.998 0.877 -21.133 1.00 43.75 89 THR A CA 1
ATOM 705 C C . THR A 1 89 ? 28.811 -0.048 -20.843 1.00 43.75 89 THR A C 1
ATOM 707 O O . THR A 1 89 ? 28.093 0.142 -19.871 1.00 43.75 89 THR A O 1
ATOM 710 N N . THR A 1 90 ? 28.671 -1.066 -21.696 1.00 42.16 90 THR A N 1
ATOM 711 C CA . THR A 1 90 ? 27.857 -2.290 -21.560 1.00 42.16 90 THR A CA 1
ATOM 712 C C . THR A 1 90 ? 26.335 -2.159 -21.705 1.00 42.16 90 THR A C 1
ATOM 714 O O . THR A 1 90 ? 25.647 -1.552 -20.894 1.00 42.16 90 THR A O 1
ATOM 717 N N . GLU A 1 91 ? 25.801 -2.835 -22.727 1.00 47.34 91 GLU A N 1
ATOM 718 C CA . GLU A 1 91 ? 24.383 -3.158 -22.932 1.00 47.34 91 GLU A CA 1
ATOM 719 C C . GLU A 1 91 ? 23.866 -4.137 -21.852 1.00 47.34 91 GLU A C 1
ATOM 721 O O . GLU A 1 91 ? 23.342 -5.209 -22.156 1.00 47.34 91 GLU A O 1
ATOM 726 N N . GLU A 1 92 ? 24.023 -3.815 -20.566 1.00 47.81 92 GLU A N 1
ATOM 727 C CA . GLU A 1 92 ? 23.218 -4.475 -19.541 1.00 47.81 92 GLU A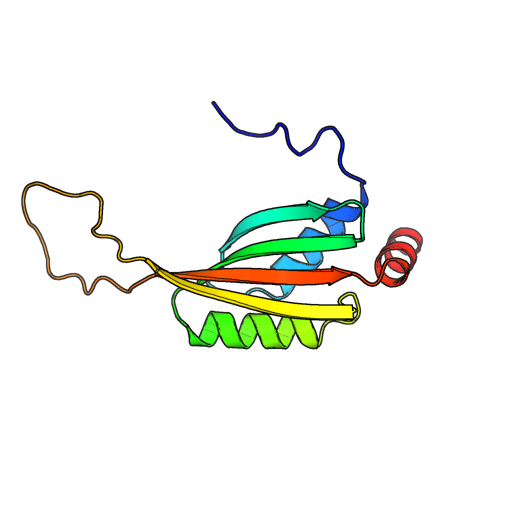 CA 1
ATOM 728 C C . GLU A 1 92 ? 21.779 -4.021 -19.758 1.00 47.81 92 GLU A C 1
ATOM 730 O O . GLU A 1 92 ? 21.462 -2.839 -19.632 1.00 47.81 92 GLU A O 1
ATOM 735 N N . GLN A 1 93 ? 20.920 -4.961 -20.158 1.00 51.56 93 GLN A N 1
ATOM 736 C CA . GLN A 1 93 ? 19.485 -4.759 -20.325 1.00 51.56 93 GLN A CA 1
ATOM 737 C C . GLN A 1 93 ? 18.936 -4.015 -19.103 1.00 51.56 93 GLN A C 1
ATOM 739 O O . GLN A 1 93 ? 18.745 -4.604 -18.039 1.00 51.56 93 GLN A O 1
ATOM 744 N N . VAL A 1 94 ? 18.718 -2.706 -19.242 1.00 56.59 94 VAL A N 1
ATOM 745 C CA . VAL A 1 94 ? 18.195 -1.875 -18.161 1.00 56.59 94 VAL A CA 1
ATOM 746 C C . VAL A 1 94 ? 16.773 -2.345 -17.898 1.00 56.59 94 VAL A C 1
ATOM 748 O O . VAL A 1 94 ? 15.858 -2.023 -18.653 1.00 56.59 94 VAL A O 1
ATOM 751 N N . VAL A 1 95 ? 16.587 -3.149 -16.851 1.00 63.78 95 VAL A N 1
ATOM 752 C CA . VAL A 1 95 ? 15.254 -3.583 -16.434 1.00 63.78 95 VAL A CA 1
ATOM 753 C C . VAL A 1 95 ? 14.544 -2.354 -15.859 1.00 63.78 95 VAL A C 1
ATOM 755 O O . VAL A 1 95 ? 15.024 -1.794 -14.864 1.00 63.78 95 VAL A O 1
ATOM 758 N N . PRO A 1 96 ? 13.440 -1.886 -16.470 1.00 66.50 96 PRO A N 1
ATOM 759 C CA . PRO A 1 96 ? 12.699 -0.755 -15.939 1.00 66.50 96 PRO A CA 1
ATOM 760 C C . PRO A 1 96 ? 12.151 -1.126 -14.562 1.00 66.50 96 PRO A C 1
ATOM 762 O O . PRO A 1 96 ? 11.568 -2.192 -14.377 1.00 66.50 96 PRO A O 1
ATOM 765 N N . ARG A 1 97 ? 12.330 -0.238 -13.583 1.00 84.56 97 ARG A N 1
ATOM 766 C CA . ARG A 1 97 ? 11.727 -0.401 -12.255 1.00 84.56 97 ARG A CA 1
ATOM 767 C C . ARG A 1 97 ? 10.355 0.240 -12.271 1.00 84.56 97 ARG A C 1
ATOM 769 O O . ARG A 1 97 ? 10.178 1.295 -12.860 1.00 84.56 97 ARG A O 1
ATOM 776 N N . TYR A 1 98 ? 9.384 -0.349 -11.601 1.00 92.50 98 TYR A N 1
ATOM 777 C CA . TYR A 1 98 ? 8.028 0.184 -11.558 1.00 92.50 98 TYR A CA 1
ATOM 778 C C . TYR A 1 98 ? 7.775 0.871 -10.228 1.00 92.50 98 TYR A C 1
ATOM 780 O O . TYR A 1 98 ? 7.934 0.253 -9.180 1.00 92.50 98 TYR A O 1
ATOM 788 N N . LEU A 1 99 ? 7.347 2.131 -10.259 1.00 94.94 99 LEU A N 1
ATOM 789 C CA . LEU A 1 99 ? 6.873 2.852 -9.086 1.00 94.94 99 LEU A CA 1
ATOM 790 C C . LEU A 1 99 ? 5.344 2.857 -9.089 1.00 94.94 99 LEU A C 1
ATOM 792 O O . LEU A 1 99 ? 4.718 3.477 -9.948 1.00 94.94 99 LEU A O 1
ATOM 796 N N . ALA A 1 100 ? 4.753 2.159 -8.126 1.00 96.75 100 ALA A N 1
ATOM 797 C CA . ALA A 1 100 ? 3.311 2.097 -7.939 1.00 96.75 100 ALA A CA 1
ATOM 798 C C . ALA A 1 100 ? 2.891 2.936 -6.730 1.00 96.75 100 ALA A C 1
ATOM 800 O O . ALA A 1 100 ? 3.518 2.847 -5.670 1.00 96.75 100 ALA A O 1
ATOM 801 N N . GLN A 1 101 ? 1.812 3.702 -6.864 1.00 97.94 101 GLN A N 1
ATOM 802 C CA . GLN A 1 101 ? 1.186 4.418 -5.756 1.00 97.94 101 GLN A CA 1
ATOM 803 C C . GLN A 1 101 ? -0.157 3.784 -5.420 1.00 97.94 101 GLN A C 1
ATOM 805 O O . GLN A 1 101 ? -1.043 3.695 -6.271 1.00 97.94 101 GLN A O 1
ATOM 810 N N . TYR A 1 102 ? -0.314 3.389 -4.163 1.00 97.88 102 TYR A N 1
ATOM 811 C CA . TYR A 1 102 ? -1.557 2.854 -3.631 1.00 97.88 102 TYR A CA 1
ATOM 812 C C . TYR A 1 102 ? -2.141 3.811 -2.608 1.00 97.88 102 TYR A C 1
ATOM 814 O O . TYR A 1 102 ? -1.410 4.397 -1.809 1.00 97.88 102 TYR A O 1
ATOM 822 N N . GLU A 1 103 ? -3.461 3.898 -2.602 1.00 97.50 103 GLU A N 1
ATOM 823 C CA . GLU A 1 103 ? -4.245 4.542 -1.555 1.00 97.50 103 GLU A CA 1
ATOM 824 C C . GLU A 1 103 ? -5.169 3.495 -0.947 1.00 97.50 103 GLU A C 1
ATOM 826 O O . GLU A 1 103 ? -5.731 2.669 -1.670 1.00 97.50 103 GLU A O 1
ATOM 831 N N . MET A 1 104 ? -5.299 3.487 0.374 1.00 95.19 104 MET A N 1
ATOM 832 C CA . MET A 1 104 ? -6.108 2.498 1.075 1.00 95.19 104 MET A CA 1
ATOM 833 C C . MET A 1 104 ? -6.706 3.056 2.357 1.00 95.19 104 MET A C 1
ATOM 835 O O . MET A 1 104 ? -6.099 3.884 3.032 1.00 95.19 104 MET A O 1
ATOM 839 N N . HIS A 1 105 ? -7.866 2.532 2.733 1.00 92.69 105 HIS A N 1
ATOM 840 C CA . HIS A 1 105 ? -8.508 2.831 4.008 1.00 92.69 105 HIS A CA 1
ATOM 841 C C . HIS A 1 105 ? -8.280 1.688 4.989 1.00 92.69 105 HIS A C 1
ATOM 843 O O . HIS A 1 105 ? -8.489 0.516 4.663 1.00 92.69 105 HIS A O 1
ATOM 849 N N . ILE A 1 106 ? -7.870 2.015 6.213 1.00 87.88 106 ILE A N 1
ATOM 850 C CA . ILE A 1 106 ? -7.548 1.011 7.230 1.00 87.88 106 ILE A CA 1
ATOM 851 C C . ILE A 1 106 ? -8.741 0.752 8.148 1.00 87.88 106 ILE A C 1
ATOM 853 O O . ILE A 1 106 ? -9.384 1.675 8.654 1.00 87.88 106 ILE A O 1
ATOM 857 N N . ARG A 1 107 ? -9.006 -0.525 8.445 1.00 85.94 107 ARG A N 1
ATOM 858 C CA . ARG A 1 107 ? -9.978 -0.914 9.476 1.00 85.94 107 ARG A CA 1
ATOM 859 C C . ARG A 1 107 ? -9.377 -0.625 10.849 1.00 85.94 107 ARG A C 1
ATOM 861 O O . ARG A 1 107 ? -8.637 -1.446 11.385 1.00 85.94 107 ARG A O 1
ATOM 868 N N . LYS A 1 108 ? -9.705 0.533 11.433 1.00 72.81 108 LYS A N 1
ATOM 869 C CA . LYS A 1 108 ? -9.164 0.992 12.732 1.00 72.81 108 LYS A CA 1
ATOM 870 C C . LYS A 1 108 ? -9.288 -0.064 13.849 1.00 72.81 108 LYS A C 1
ATOM 872 O O . LYS A 1 108 ? -8.353 -0.234 14.623 1.00 72.81 108 LYS A O 1
ATOM 877 N N . GLN A 1 109 ? -10.373 -0.842 13.857 1.00 69.00 109 GLN A N 1
ATOM 878 C CA . GLN A 1 109 ? -10.622 -1.924 14.825 1.00 69.00 109 GLN A CA 1
ATOM 879 C C . GLN A 1 109 ? -9.602 -3.080 14.733 1.00 69.00 109 GLN A C 1
ATOM 881 O O . GLN A 1 109 ? -9.192 -3.628 15.752 1.00 69.00 109 GLN A O 1
ATOM 886 N N . ALA A 1 110 ? -9.118 -3.412 13.529 1.00 63.00 110 ALA A N 1
ATOM 887 C CA . ALA A 1 110 ? -8.193 -4.531 13.312 1.00 63.00 110 ALA A CA 1
ATOM 888 C C . ALA A 1 110 ? -6.768 -4.260 13.834 1.00 63.00 110 ALA A C 1
ATOM 890 O O . ALA A 1 110 ? -5.980 -5.190 14.014 1.00 63.00 110 ALA A O 1
ATOM 891 N N . LEU A 1 111 ? -6.423 -2.988 14.059 1.00 62.25 111 LEU A N 1
ATOM 892 C CA . LEU A 1 111 ? -5.143 -2.584 14.644 1.00 62.25 111 LEU A CA 1
ATOM 893 C C . LEU A 1 111 ? -5.153 -2.669 16.179 1.00 62.25 111 LEU A C 1
ATOM 895 O O . LEU A 1 111 ? -4.099 -2.862 16.773 1.00 62.25 111 LEU A O 1
ATOM 899 N N . GLU A 1 112 ? -6.322 -2.566 16.818 1.00 62.41 112 GLU A N 1
ATOM 900 C CA . GLU A 1 112 ? -6.460 -2.531 18.284 1.00 62.41 112 GLU A CA 1
ATOM 901 C C . GLU A 1 112 ? -6.484 -3.925 18.922 1.00 62.41 112 GLU A C 1
ATOM 903 O O . GLU A 1 112 ? -6.011 -4.107 20.044 1.00 62.41 112 GLU A O 1
ATOM 908 N N . GLU A 1 113 ? -6.987 -4.934 18.207 1.00 52.62 113 GLU A N 1
ATOM 909 C CA . GLU A 1 113 ? -7.067 -6.309 18.719 1.00 52.62 113 GLU A CA 1
ATOM 910 C C . GLU A 1 113 ? -5.699 -6.996 18.829 1.00 52.62 113 GLU A C 1
ATOM 912 O O . GLU A 1 113 ? -5.511 -7.852 19.693 1.00 52.62 113 GLU A O 1
ATOM 917 N N . LYS A 1 114 ? -4.720 -6.615 17.996 1.00 50.97 114 LYS A N 1
ATOM 918 C CA . LYS A 1 114 ? -3.389 -7.244 18.0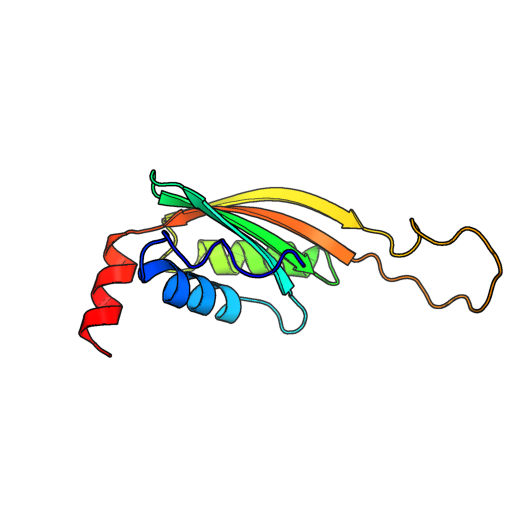03 1.00 50.97 114 LYS A CA 1
ATOM 919 C C . LYS A 1 114 ? -2.436 -6.700 19.065 1.00 50.97 114 LYS A C 1
ATOM 921 O O . LYS A 1 114 ? -1.570 -7.450 19.501 1.00 50.97 114 LYS A O 1
ATOM 926 N N . GLU A 1 115 ? -2.585 -5.448 19.498 1.00 50.19 115 GLU A N 1
ATOM 927 C CA . GLU A 1 115 ? -1.751 -4.886 20.577 1.00 50.19 115 GLU A CA 1
ATOM 928 C C . GLU A 1 115 ? -2.097 -5.485 21.947 1.00 50.19 115 GLU A C 1
ATOM 930 O O . GLU A 1 115 ? -1.230 -5.590 22.803 1.00 50.19 115 GLU A O 1
ATOM 935 N N . LYS A 1 116 ? -3.337 -5.952 22.149 1.00 47.00 116 LYS A N 1
ATOM 936 C CA . LYS A 1 116 ? -3.753 -6.605 23.403 1.00 47.00 116 LYS A CA 1
ATOM 937 C C . LYS A 1 116 ? -3.268 -8.053 23.553 1.00 47.00 116 LYS A C 1
ATOM 939 O O . LYS A 1 116 ? -3.451 -8.631 24.619 1.00 47.00 116 LYS A O 1
ATOM 944 N N . GLN A 1 117 ? -2.709 -8.650 22.500 1.00 44.72 117 GLN A N 1
ATOM 945 C CA . GLN A 1 117 ? -2.268 -10.052 22.481 1.00 44.72 117 GLN A CA 1
ATOM 946 C C . GLN A 1 117 ? -0.741 -10.214 22.392 1.00 44.72 117 GLN A C 1
ATOM 948 O O . GLN A 1 117 ? -0.277 -11.337 22.195 1.00 44.72 117 GLN A O 1
ATOM 953 N N . SER A 1 118 ? 0.032 -9.126 22.504 1.00 42.81 118 SER A N 1
ATOM 954 C CA . SER A 1 118 ? 1.496 -9.147 22.395 1.00 42.81 118 SER A CA 1
ATOM 955 C C . SER A 1 118 ? 2.201 -8.639 23.641 1.00 42.81 118 SER A C 1
ATOM 957 O O . SER A 1 118 ? 1.588 -7.865 24.405 1.00 42.81 118 SER A O 1
#

Secondary structure (DSSP, 8-state):
----STTTTS-TTHHHHHHHHHTTS-TTEEEEEEEE-TTSEEEEEEEESSHHHHHHHHHHHHT-TTEEEEEEEEEEEE-TTTT--S--------PPEEEEEEEEEE-HHHHHHHHTT-

Radius of gyration: 16.97 Å; chains: 1; bounding box: 42×26×46 Å

pLDDT: mean 77.74, std 19.76, range [37.28, 98.12]